Protein AF-A0AAD9CPX1-F1 (afdb_monomer_lite)

InterPro domains:
  IPR014782 Peptidase M1, membrane alanine aminopeptidase [PF01433] (36-126)
  IPR027268 Peptidase M4/M1, CTD superfamily [G3DSA:1.10.390.10] (23-131)
  IPR050344 Peptidase M1 family aminopeptidases [PTHR11533] (38-125)

Sequence (132 aa):
MQRRILMPGLSGTMTNQWPIRSEKQTLSNANGVCLEKQRFLTDVLHEVMLLDGLNSSHPISQEVAQAADIDLVFDWIAYKKGAALIRMLANVMGQTLFQRGLNDYLLSHMYGNAARDDLWSKLTQVKPFNKH

pLDDT: mean 72.95, std 19.82, range [30.02, 93.19]

Organism: Dissostichus eleginoides (NCBI:txid100907)

Structure (mmCIF, N/CA/C/O backbone):
data_AF-A0AAD9CPX1-F1
#
_entry.id   AF-A0AAD9CPX1-F1
#
loop_
_atom_site.group_PDB
_atom_site.id
_atom_site.type_symbol
_atom_site.label_atom_id
_atom_site.label_alt_id
_atom_site.label_comp_id
_atom_site.label_asym_id
_atom_site.label_entity_id
_atom_site.label_seq_id
_atom_site.pdbx_PDB_ins_code
_atom_site.Cartn_x
_atom_site.Cartn_y
_atom_site.Cartn_z
_atom_site.occupancy
_atom_site.B_iso_or_equiv
_atom_site.auth_seq_id
_atom_site.auth_comp_id
_atom_site.auth_asym_id
_atom_site.auth_atom_id
_atom_site.pdbx_PDB_model_num
ATOM 1 N N . MET A 1 1 ? 38.165 -9.813 15.053 1.00 37.78 1 MET A N 1
ATOM 2 C CA . MET A 1 1 ? 38.572 -8.941 16.180 1.00 37.78 1 MET A CA 1
ATOM 3 C C . MET A 1 1 ? 37.349 -8.186 16.687 1.00 37.78 1 MET A C 1
ATOM 5 O O . MET A 1 1 ? 36.998 -7.162 16.125 1.00 37.78 1 MET A O 1
ATOM 9 N N . GLN A 1 2 ? 36.670 -8.708 17.708 1.00 31.09 2 GLN A N 1
ATOM 10 C CA . GLN A 1 2 ? 35.572 -8.025 18.403 1.00 31.09 2 GLN A CA 1
ATOM 11 C C . GLN A 1 2 ? 35.988 -7.870 19.866 1.00 31.09 2 GLN A C 1
ATOM 13 O O . GLN A 1 2 ? 36.331 -8.856 20.520 1.00 31.09 2 GLN A O 1
ATOM 18 N N . ARG A 1 3 ? 36.030 -6.629 20.365 1.00 34.28 3 ARG A N 1
ATOM 19 C CA . ARG A 1 3 ? 36.343 -6.362 21.772 1.00 34.28 3 ARG A CA 1
ATOM 20 C C . ARG A 1 3 ? 35.129 -6.721 22.629 1.00 34.28 3 ARG A C 1
ATOM 22 O O . ARG A 1 3 ? 34.096 -6.066 22.580 1.00 34.28 3 ARG A O 1
ATOM 29 N N . ARG A 1 4 ? 35.303 -7.792 23.399 1.00 30.02 4 ARG A N 1
ATOM 30 C CA . ARG A 1 4 ? 34.464 -8.267 24.501 1.00 30.02 4 ARG A CA 1
ATOM 31 C C . ARG A 1 4 ? 34.502 -7.236 25.636 1.00 30.02 4 ARG A C 1
ATOM 33 O O . ARG A 1 4 ? 35.558 -7.052 26.233 1.00 30.02 4 ARG A O 1
ATOM 40 N N . ILE A 1 5 ? 33.382 -6.577 25.935 1.00 41.47 5 ILE A N 1
ATOM 41 C CA . ILE A 1 5 ? 33.224 -5.821 27.186 1.00 41.47 5 ILE A CA 1
ATOM 42 C C . ILE A 1 5 ? 32.721 -6.810 28.240 1.00 41.47 5 ILE A C 1
ATOM 44 O O . ILE A 1 5 ? 31.630 -7.360 28.126 1.00 41.47 5 ILE A O 1
ATOM 48 N N . LEU A 1 6 ? 33.578 -7.093 29.218 1.00 33.22 6 LEU A N 1
ATOM 49 C CA . LEU A 1 6 ? 33.307 -7.926 30.385 1.00 33.22 6 LEU A CA 1
ATOM 50 C C . LEU A 1 6 ? 32.569 -7.071 31.430 1.00 33.22 6 LEU A C 1
ATOM 52 O O . LEU A 1 6 ? 33.088 -6.029 31.822 1.00 33.22 6 LEU A O 1
ATOM 56 N N . MET A 1 7 ? 31.398 -7.505 31.894 1.00 39.94 7 MET A N 1
ATOM 57 C CA . MET A 1 7 ? 30.753 -6.962 33.100 1.00 39.94 7 MET A CA 1
ATOM 58 C C . MET A 1 7 ? 30.858 -8.012 34.218 1.00 39.94 7 MET A C 1
ATOM 60 O O . MET A 1 7 ? 30.585 -9.186 33.948 1.00 39.94 7 MET A O 1
ATOM 64 N N . PRO A 1 8 ? 31.294 -7.648 35.441 1.00 41.78 8 PRO A N 1
ATOM 65 C CA . PRO A 1 8 ? 31.523 -8.611 36.507 1.00 41.78 8 PRO A CA 1
ATOM 66 C C . PRO A 1 8 ? 30.225 -8.965 37.248 1.00 41.78 8 PRO A C 1
ATOM 68 O O . PRO A 1 8 ? 29.460 -8.093 37.638 1.00 41.78 8 PRO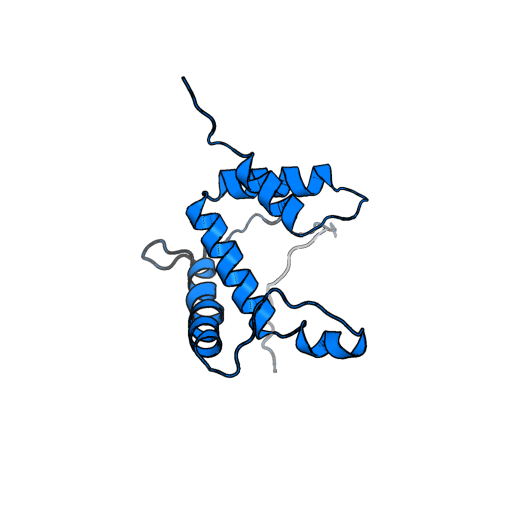 A O 1
ATOM 71 N N . GLY A 1 9 ? 30.044 -10.275 37.436 1.00 38.25 9 GLY A N 1
ATOM 72 C CA . GLY A 1 9 ? 29.379 -10.965 38.544 1.00 38.25 9 GLY A CA 1
ATOM 73 C C . GLY A 1 9 ? 28.116 -10.376 39.166 1.00 38.25 9 GLY A C 1
ATOM 74 O O . GLY A 1 9 ? 28.215 -9.490 40.001 1.00 38.25 9 GLY A O 1
ATOM 75 N N . LEU A 1 10 ? 26.982 -11.053 38.954 1.00 35.72 10 LEU A N 1
ATOM 76 C CA . LEU A 1 10 ? 26.016 -11.324 40.022 1.00 35.72 10 LEU A CA 1
ATOM 77 C C . LEU A 1 10 ? 25.435 -12.740 39.865 1.00 35.72 10 LEU A C 1
ATOM 79 O O . LEU A 1 10 ? 25.125 -13.202 38.771 1.00 35.72 10 LEU A O 1
ATOM 83 N N . SER A 1 11 ? 25.382 -13.425 41.004 1.00 39.16 11 SER A N 1
ATOM 84 C CA . SER A 1 11 ? 24.895 -14.781 41.253 1.00 39.16 11 SER A CA 1
ATOM 85 C C . SER A 1 11 ? 23.403 -14.954 40.937 1.00 39.16 11 SER A C 1
ATOM 87 O O . SER A 1 11 ? 22.614 -14.063 41.234 1.00 39.16 11 SER A O 1
ATOM 89 N N . GLY A 1 12 ? 23.014 -16.146 40.466 1.00 38.78 12 GLY A N 1
ATOM 90 C CA . GLY A 1 12 ? 21.699 -16.718 40.780 1.00 38.78 12 GLY A CA 1
ATOM 91 C C . GLY A 1 12 ? 20.660 -16.803 39.654 1.00 38.78 12 GLY A C 1
ATOM 92 O O . GLY A 1 12 ? 20.046 -15.819 39.268 1.00 38.78 12 GLY A O 1
ATOM 93 N N . THR A 1 13 ? 20.370 -18.052 39.274 1.00 36.31 13 THR A N 1
ATOM 94 C CA . THR A 1 13 ? 19.135 -18.586 38.658 1.00 36.31 13 THR A CA 1
ATOM 95 C C . THR A 1 13 ? 18.810 -18.218 37.203 1.00 36.31 13 THR A C 1
ATOM 97 O O . THR A 1 13 ? 18.429 -17.103 36.868 1.00 36.31 13 THR A O 1
ATOM 100 N N . MET A 1 14 ? 18.898 -19.238 36.339 1.00 42.31 14 MET A N 1
ATOM 101 C CA . MET A 1 14 ? 18.381 -19.245 34.972 1.00 42.31 14 MET A CA 1
ATOM 102 C C . MET A 1 14 ? 16.855 -19.114 34.992 1.00 42.31 14 MET A C 1
ATOM 104 O O . MET A 1 14 ? 16.154 -20.055 35.363 1.00 42.31 14 MET A O 1
ATOM 108 N N . THR A 1 15 ? 16.336 -17.977 34.540 1.00 41.25 15 THR A N 1
ATOM 109 C CA . THR A 1 15 ? 14.963 -17.877 34.045 1.00 41.25 15 THR A CA 1
ATOM 110 C C . THR A 1 15 ? 15.031 -17.577 32.552 1.00 41.25 15 THR A C 1
ATOM 112 O O . THR A 1 15 ? 15.690 -16.639 32.107 1.00 41.25 15 THR A O 1
ATOM 115 N N . ASN A 1 16 ? 14.381 -18.424 31.752 1.00 41.72 16 ASN A N 1
ATOM 116 C CA . ASN A 1 16 ? 14.188 -18.209 30.321 1.00 41.72 16 ASN A CA 1
ATOM 117 C C . ASN A 1 16 ? 13.156 -17.094 30.130 1.00 41.72 16 ASN A C 1
ATOM 119 O O . ASN A 1 16 ? 12.012 -17.340 29.752 1.00 41.72 16 ASN A O 1
ATOM 123 N N . GLN A 1 17 ? 13.552 -15.866 30.443 1.00 37.38 17 GLN A N 1
ATOM 124 C CA . GLN A 1 17 ? 12.747 -14.686 30.213 1.00 37.38 17 GLN A CA 1
ATOM 125 C C . GLN A 1 17 ? 13.156 -14.110 28.860 1.00 37.38 17 GLN A C 1
ATOM 127 O O . GLN A 1 17 ? 14.140 -13.382 28.745 1.00 37.38 17 GLN A O 1
ATOM 132 N N . TRP A 1 18 ? 12.397 -14.449 27.816 1.00 33.50 18 TRP A N 1
ATOM 133 C CA . TRP A 1 18 ? 12.400 -13.658 26.586 1.00 33.50 18 TRP A CA 1
ATOM 134 C C . TRP A 1 18 ? 12.260 -12.182 26.982 1.00 33.50 18 TRP A C 1
ATOM 136 O O . TRP A 1 18 ? 11.341 -11.872 27.753 1.00 33.50 18 TRP A O 1
ATOM 146 N N . PRO A 1 19 ? 13.145 -11.274 26.529 1.00 35.94 19 PRO A N 1
ATOM 147 C CA . PRO A 1 19 ? 13.043 -9.879 26.911 1.00 35.94 19 PRO A CA 1
ATOM 148 C C . PRO A 1 19 ? 11.734 -9.344 26.337 1.00 35.94 19 PRO A C 1
ATOM 150 O O . PRO A 1 19 ? 11.561 -9.206 25.124 1.00 35.94 19 PRO A O 1
ATOM 153 N N . ILE A 1 20 ? 10.777 -9.103 27.233 1.00 45.91 20 ILE A N 1
ATOM 154 C CA . ILE A 1 20 ? 9.531 -8.418 26.926 1.00 45.91 20 ILE A CA 1
ATOM 155 C C . ILE A 1 20 ? 9.951 -7.063 26.366 1.00 45.91 20 ILE A C 1
ATOM 157 O O . ILE A 1 20 ? 10.609 -6.276 27.039 1.00 45.91 20 ILE A O 1
ATOM 161 N N . ARG A 1 21 ? 9.611 -6.841 25.096 1.00 41.81 21 ARG A N 1
ATOM 162 C CA . ARG A 1 21 ? 9.834 -5.626 24.313 1.00 41.81 21 ARG A CA 1
ATOM 163 C C . ARG A 1 21 ? 9.252 -4.403 25.044 1.00 41.81 21 ARG A C 1
ATOM 165 O O . ARG A 1 21 ? 8.144 -3.980 24.729 1.00 41.81 21 ARG A O 1
ATOM 172 N N . SER A 1 22 ? 9.980 -3.828 26.002 1.00 40.09 22 SER A N 1
ATOM 173 C CA . SER A 1 22 ? 9.631 -2.556 26.657 1.00 40.09 22 SER A CA 1
ATOM 174 C C . SER A 1 22 ? 10.462 -1.378 26.155 1.00 40.09 22 SER A C 1
ATOM 176 O O . SER A 1 22 ? 10.384 -0.290 26.712 1.00 40.09 22 SER A O 1
ATOM 178 N N . GLU A 1 23 ? 11.230 -1.558 25.085 1.00 44.31 23 GLU A N 1
ATOM 179 C CA . GLU A 1 23 ? 12.093 -0.511 24.557 1.00 44.31 23 GLU A CA 1
ATOM 180 C C . GLU A 1 23 ? 11.761 -0.265 23.087 1.00 44.31 23 GLU A C 1
ATOM 182 O O . GLU A 1 23 ? 12.486 -0.626 22.164 1.00 44.31 23 GLU A O 1
ATOM 187 N N . LYS A 1 24 ? 10.619 0.391 22.850 1.00 43.84 24 LYS A N 1
ATOM 188 C CA . LYS A 1 24 ? 10.542 1.292 21.698 1.00 43.84 24 LYS A CA 1
ATOM 189 C C . LYS A 1 24 ? 11.439 2.483 22.031 1.00 43.84 24 LYS A C 1
ATOM 191 O O . LYS A 1 24 ? 10.939 3.533 22.422 1.00 43.84 24 LYS A O 1
ATOM 196 N N . GLN A 1 25 ? 12.755 2.304 21.915 1.00 41.25 25 GLN A N 1
ATOM 197 C CA . GLN A 1 25 ? 13.677 3.421 21.772 1.00 41.25 25 GLN A CA 1
ATOM 198 C C . GLN A 1 25 ? 13.237 4.153 20.510 1.00 41.25 25 GLN A C 1
ATOM 200 O O . GLN A 1 25 ? 13.519 3.755 19.381 1.00 41.25 25 GLN A O 1
ATOM 205 N N . THR A 1 26 ? 12.439 5.195 20.705 1.00 44.78 26 THR A N 1
ATOM 206 C CA . THR A 1 26 ? 12.229 6.224 19.708 1.00 44.78 26 THR A CA 1
ATOM 207 C C . THR A 1 26 ? 13.605 6.786 19.405 1.00 44.78 26 THR A C 1
ATOM 209 O O . THR A 1 26 ? 14.113 7.631 20.138 1.00 44.78 26 THR A O 1
ATOM 212 N N . LEU A 1 27 ? 14.224 6.302 18.331 1.00 46.84 27 LEU A N 1
ATOM 213 C CA . LEU A 1 27 ? 15.300 7.010 17.661 1.00 46.84 27 LEU A CA 1
ATOM 214 C C . LEU A 1 27 ? 14.655 8.271 17.076 1.00 46.84 27 LEU A C 1
ATOM 216 O O . LEU A 1 27 ? 14.314 8.321 15.901 1.00 46.84 27 LEU A O 1
ATOM 220 N N . SER A 1 28 ? 14.334 9.240 17.927 1.00 51.88 28 SER A N 1
ATOM 221 C CA . SER A 1 28 ? 13.891 10.562 17.527 1.00 51.88 28 SER A CA 1
ATOM 222 C C . SER A 1 28 ? 15.102 11.472 17.552 1.00 51.88 28 SER A C 1
ATOM 224 O O . SER A 1 28 ? 15.803 11.525 18.562 1.00 51.88 28 SER A O 1
ATOM 226 N N . ASN A 1 29 ? 15.362 12.191 16.461 1.00 56.06 29 ASN A N 1
ATOM 227 C CA . ASN A 1 29 ? 16.341 13.276 16.512 1.00 56.06 29 ASN A CA 1
ATOM 228 C C . ASN A 1 29 ? 15.889 14.357 17.521 1.00 56.06 29 ASN A C 1
ATOM 230 O O . ASN A 1 29 ? 14.740 14.357 17.964 1.00 56.06 29 ASN A O 1
ATOM 234 N N . ALA A 1 30 ? 16.770 15.302 17.866 1.00 57.84 30 ALA A N 1
ATOM 235 C CA . ALA A 1 30 ? 16.476 16.398 18.804 1.00 57.84 30 ALA A CA 1
ATOM 236 C C . ALA A 1 30 ? 15.255 17.269 18.413 1.00 57.84 30 ALA A C 1
ATOM 238 O O . ALA A 1 30 ? 14.778 18.055 19.222 1.00 57.84 30 ALA A O 1
ATOM 239 N N . ASN A 1 31 ? 14.719 17.086 17.200 1.00 63.22 31 ASN A N 1
ATOM 240 C CA . ASN A 1 31 ? 13.521 17.741 16.674 1.00 63.22 31 ASN A CA 1
ATOM 241 C C . ASN A 1 31 ? 12.259 16.856 16.768 1.00 63.22 31 ASN A C 1
ATOM 243 O O . ASN A 1 31 ? 11.252 17.146 16.126 1.00 63.22 31 ASN A O 1
ATOM 247 N N . GLY A 1 32 ? 12.305 15.745 17.512 1.00 54.38 32 GLY A N 1
ATOM 248 C CA . GLY A 1 32 ? 11.166 14.843 17.709 1.00 54.38 32 GLY A CA 1
ATOM 249 C C . GLY A 1 32 ? 10.814 13.980 16.492 1.00 54.38 32 GLY A C 1
ATOM 250 O O . GLY A 1 32 ? 9.770 13.324 16.489 1.00 54.38 32 GLY A O 1
ATOM 251 N N . VAL A 1 33 ? 11.655 13.936 15.452 1.00 58.72 33 VAL A N 1
ATOM 252 C CA . VAL A 1 33 ? 11.352 13.156 14.247 1.00 58.72 33 VAL A CA 1
ATOM 253 C C . VAL A 1 33 ? 11.807 11.715 14.419 1.00 58.72 33 VAL A C 1
ATOM 255 O O . VAL A 1 33 ? 12.996 11.453 14.568 1.00 58.72 33 VAL A O 1
ATOM 258 N N . CYS A 1 34 ? 10.858 10.778 14.361 1.00 60.28 34 CYS A N 1
ATOM 259 C CA . CYS A 1 34 ? 11.113 9.338 14.364 1.00 60.28 34 CYS A CA 1
ATOM 260 C C . CYS A 1 34 ? 11.950 8.933 13.133 1.00 60.28 34 CYS A C 1
ATOM 262 O O . CYS A 1 34 ? 11.438 8.887 12.010 1.00 60.28 34 CYS A O 1
ATOM 264 N N . LEU A 1 35 ? 13.230 8.631 13.363 1.00 61.16 35 LEU A N 1
ATOM 265 C CA . LEU A 1 35 ? 14.248 8.309 12.357 1.00 61.16 35 LEU A CA 1
ATOM 266 C C . LEU A 1 35 ? 13.862 7.088 11.507 1.00 61.16 35 LEU A C 1
ATOM 268 O O . LEU A 1 35 ? 14.151 7.045 10.313 1.00 61.16 35 LEU A O 1
ATOM 272 N N . GLU A 1 36 ? 13.105 6.152 12.082 1.00 64.00 36 GLU A N 1
ATOM 273 C CA . GLU A 1 36 ? 12.564 4.977 11.389 1.00 64.00 36 GLU A CA 1
ATOM 274 C C . GLU A 1 36 ? 11.708 5.360 10.166 1.00 64.00 36 GLU A C 1
ATOM 276 O O . GLU A 1 36 ? 11.829 4.776 9.090 1.00 64.00 36 GLU A O 1
ATOM 281 N N . LYS A 1 37 ? 10.854 6.386 10.303 1.00 68.00 37 LYS A N 1
ATOM 282 C CA . LYS A 1 37 ? 9.954 6.825 9.222 1.00 68.00 37 LYS A CA 1
ATOM 283 C C . LYS A 1 37 ? 10.692 7.598 8.131 1.00 68.00 37 LYS A C 1
ATOM 285 O O . LYS A 1 37 ? 10.283 7.548 6.970 1.00 68.00 37 LYS A O 1
ATOM 290 N N . GLN A 1 38 ? 11.753 8.315 8.500 1.00 75.75 38 GLN A N 1
ATOM 291 C CA . GLN A 1 38 ? 12.574 9.070 7.554 1.00 75.75 38 GLN A CA 1
ATOM 292 C C . GLN A 1 38 ? 13.427 8.148 6.690 1.00 75.75 38 GLN A C 1
ATOM 294 O O . GLN A 1 38 ? 13.545 8.390 5.493 1.00 75.75 38 GLN A O 1
ATOM 299 N N . ARG A 1 39 ? 13.925 7.048 7.257 1.00 80.12 39 ARG A N 1
ATOM 300 C CA . ARG A 1 39 ? 14.720 6.068 6.516 1.00 80.12 39 ARG A CA 1
ATOM 301 C C . ARG A 1 39 ? 13.974 5.474 5.314 1.00 80.12 39 ARG A C 1
ATOM 303 O O . ARG A 1 39 ? 14.548 5.308 4.249 1.00 80.12 39 ARG A O 1
ATOM 310 N N . PHE A 1 40 ? 12.668 5.230 5.436 1.00 85.25 40 PHE A N 1
ATOM 311 C CA . PHE A 1 40 ? 11.866 4.764 4.297 1.00 85.25 40 PHE A CA 1
ATOM 312 C C . PHE A 1 40 ? 11.843 5.773 3.133 1.00 85.25 40 PHE A C 1
ATOM 314 O O . PHE A 1 40 ? 11.780 5.383 1.968 1.00 85.25 40 PHE A O 1
ATOM 321 N N . LEU A 1 41 ? 11.861 7.080 3.426 1.00 85.38 41 LEU A N 1
ATOM 322 C CA . LEU A 1 41 ? 11.838 8.109 2.381 1.00 85.38 41 LEU A CA 1
ATOM 323 C C . LEU A 1 41 ? 13.099 8.054 1.522 1.00 85.38 41 LEU A C 1
ATOM 325 O O . LEU A 1 41 ? 13.002 8.079 0.297 1.00 85.38 41 LEU A O 1
ATOM 329 N N . THR A 1 42 ? 14.257 7.964 2.170 1.00 85.00 42 THR A N 1
ATOM 330 C CA . THR A 1 42 ? 15.554 7.959 1.494 1.00 85.00 42 THR A CA 1
ATOM 331 C C . THR A 1 42 ? 15.829 6.632 0.803 1.00 85.00 42 THR A C 1
ATOM 333 O O . THR A 1 42 ? 16.265 6.636 -0.343 1.00 85.00 42 THR A O 1
ATOM 336 N N . ASP A 1 43 ? 15.528 5.516 1.470 1.00 82.62 43 ASP A N 1
ATOM 337 C CA . ASP A 1 43 ? 15.978 4.185 1.043 1.00 82.62 43 ASP A CA 1
ATOM 338 C C . ASP A 1 43 ? 15.008 3.514 0.059 1.00 82.62 43 ASP A C 1
ATOM 340 O O . ASP A 1 43 ? 15.381 2.569 -0.630 1.00 82.62 43 ASP A O 1
ATOM 344 N N . VAL A 1 44 ? 13.744 3.949 0.020 1.00 86.44 44 VAL A N 1
ATOM 345 C CA . VAL A 1 44 ? 12.705 3.313 -0.807 1.00 86.44 44 VAL A CA 1
ATOM 346 C C . VAL A 1 44 ? 12.052 4.328 -1.731 1.00 86.44 44 VAL A C 1
ATOM 348 O O . VAL A 1 44 ? 12.037 4.129 -2.941 1.00 86.44 44 VAL A O 1
ATOM 351 N N . LEU A 1 45 ? 11.514 5.427 -1.192 1.00 88.62 45 LEU A N 1
ATOM 352 C CA . LEU A 1 45 ? 10.694 6.337 -1.997 1.00 88.62 45 LEU A CA 1
ATOM 353 C C . LEU A 1 45 ? 11.504 7.048 -3.093 1.00 88.62 45 LEU A C 1
ATOM 355 O O . LEU A 1 45 ? 11.079 7.050 -4.244 1.00 88.62 45 LEU A O 1
ATOM 359 N N . HIS A 1 46 ? 12.645 7.655 -2.751 1.00 88.31 46 HIS A N 1
ATOM 360 C CA . HIS A 1 46 ? 13.454 8.398 -3.726 1.00 88.31 46 HIS A CA 1
ATOM 361 C C . HIS A 1 46 ? 13.951 7.514 -4.871 1.00 88.31 46 HIS A C 1
ATOM 363 O O . HIS A 1 46 ? 13.827 7.889 -6.033 1.00 88.31 46 HIS A O 1
ATOM 369 N N . GLU A 1 47 ? 14.473 6.335 -4.545 1.00 87.12 47 GLU A N 1
ATOM 370 C CA . GLU A 1 47 ? 14.997 5.394 -5.532 1.00 87.12 47 GLU A CA 1
ATOM 371 C C . GLU A 1 47 ? 13.898 4.915 -6.490 1.00 87.12 47 GLU A C 1
ATOM 373 O O . GLU A 1 47 ? 14.069 4.954 -7.706 1.00 87.12 47 GLU A O 1
ATOM 378 N N . VAL A 1 48 ? 12.733 4.542 -5.956 1.00 88.69 48 VAL A N 1
ATOM 379 C CA . VAL A 1 48 ? 11.609 4.066 -6.771 1.00 88.69 48 VAL A CA 1
ATOM 380 C C . VAL A 1 48 ? 11.074 5.136 -7.697 1.00 88.69 48 VAL A C 1
ATOM 382 O O . VAL A 1 48 ? 10.781 4.828 -8.843 1.00 88.69 48 VAL A O 1
ATOM 385 N N . MET A 1 49 ? 10.919 6.374 -7.225 1.00 88.19 49 MET A N 1
ATOM 386 C CA . MET A 1 49 ? 10.379 7.442 -8.072 1.00 88.19 49 MET A CA 1
ATOM 387 C C . MET A 1 49 ? 11.280 7.714 -9.281 1.00 88.19 49 MET A C 1
ATOM 389 O O . MET A 1 49 ? 10.772 8.023 -10.355 1.00 88.19 49 MET A O 1
ATOM 393 N N . LEU A 1 50 ? 12.600 7.566 -9.126 1.00 88.75 50 LEU A N 1
ATOM 394 C CA . LEU A 1 50 ? 13.543 7.685 -10.239 1.00 88.75 50 LEU A CA 1
ATOM 395 C C . LEU A 1 50 ? 13.409 6.516 -11.218 1.00 88.75 50 LEU A C 1
ATOM 397 O O . LEU A 1 50 ? 13.355 6.737 -12.425 1.00 88.75 50 LEU A O 1
ATOM 401 N N . LEU A 1 51 ? 13.329 5.288 -10.704 1.00 85.88 51 LEU A N 1
ATOM 402 C CA . LEU A 1 51 ? 13.211 4.083 -11.529 1.00 85.88 51 LEU A CA 1
ATOM 403 C C . LEU A 1 51 ? 11.873 4.009 -12.265 1.00 85.88 51 LEU A C 1
ATOM 405 O O . LEU A 1 51 ? 11.837 3.614 -13.426 1.00 85.88 51 LEU A O 1
ATOM 409 N N . ASP A 1 52 ? 10.788 4.434 -11.618 1.00 86.62 52 ASP A N 1
ATOM 410 C CA . ASP A 1 52 ? 9.452 4.424 -12.209 1.00 86.62 52 ASP A CA 1
ATOM 411 C C . ASP A 1 52 ? 9.287 5.462 -13.330 1.00 86.62 52 ASP A C 1
ATOM 413 O O . ASP A 1 52 ? 8.422 5.314 -14.187 1.00 86.62 52 ASP A O 1
ATOM 417 N N . GLY A 1 53 ? 10.137 6.495 -13.349 1.00 85.69 53 GLY A N 1
ATOM 418 C CA . GLY A 1 53 ? 10.197 7.488 -14.422 1.00 85.69 53 GLY A CA 1
ATOM 419 C C . GLY A 1 53 ? 10.960 7.029 -15.670 1.00 85.69 53 GLY A C 1
ATOM 420 O O . GLY A 1 53 ? 10.957 7.740 -16.676 1.00 85.69 53 GLY A O 1
ATOM 421 N N . LEU A 1 54 ? 11.629 5.872 -15.630 1.00 86.69 54 LEU A N 1
ATOM 422 C CA . LEU A 1 54 ? 12.341 5.326 -16.783 1.00 86.69 54 LEU A CA 1
ATOM 423 C C . LEU A 1 54 ? 11.382 4.591 -17.721 1.00 86.69 54 LEU A C 1
ATOM 425 O O . LEU A 1 54 ? 10.459 3.905 -17.293 1.00 86.69 54 LEU A O 1
ATOM 429 N N . ASN A 1 55 ? 11.674 4.637 -19.021 1.00 80.44 55 ASN A N 1
ATOM 430 C CA . ASN A 1 55 ? 10.893 3.923 -20.036 1.00 80.44 55 ASN A CA 1
ATOM 431 C C . ASN A 1 55 ? 11.038 2.387 -19.950 1.00 80.44 55 ASN A C 1
ATOM 433 O O . ASN A 1 55 ? 10.330 1.658 -20.633 1.00 80.44 55 ASN A O 1
ATOM 437 N N . SER A 1 56 ? 11.979 1.903 -19.133 1.00 78.31 56 SER A N 1
ATOM 438 C CA . SER A 1 56 ? 12.156 0.491 -18.784 1.00 78.31 56 SER A CA 1
ATOM 439 C C . SER A 1 56 ? 11.301 0.054 -17.586 1.00 78.31 56 SER A C 1
ATOM 441 O O . SER A 1 56 ? 11.394 -1.102 -17.178 1.00 78.31 56 SER A O 1
ATOM 443 N N . SER A 1 57 ? 10.527 0.964 -16.980 1.00 80.25 57 SER A N 1
ATOM 444 C CA . SER A 1 57 ? 9.599 0.625 -15.898 1.00 80.25 57 SER A CA 1
ATOM 445 C C . SER A 1 57 ? 8.421 -0.209 -16.415 1.00 80.25 57 SER A C 1
ATOM 447 O O . SER A 1 57 ? 8.101 -0.213 -17.605 1.00 80.25 57 SER A O 1
ATOM 449 N N . HIS A 1 58 ? 7.756 -0.906 -15.500 1.00 80.88 58 HIS A N 1
ATOM 450 C CA . HIS A 1 58 ? 6.599 -1.751 -15.770 1.00 80.88 58 HIS A CA 1
ATOM 451 C C . HIS A 1 58 ? 5.480 -1.501 -14.737 1.00 80.88 58 HIS A C 1
ATOM 453 O O . HIS A 1 58 ? 5.719 -1.012 -13.623 1.00 80.88 58 HIS A O 1
ATOM 459 N N . PRO A 1 59 ? 4.214 -1.781 -15.092 1.00 80.25 59 PRO A N 1
ATOM 460 C CA . PRO A 1 59 ? 3.101 -1.664 -14.158 1.00 80.25 59 PRO A CA 1
ATOM 461 C C . PRO A 1 59 ? 3.192 -2.721 -13.047 1.00 80.25 59 PRO A C 1
ATOM 463 O O . PRO A 1 59 ? 3.588 -3.853 -13.278 1.00 80.25 59 PRO A O 1
ATOM 466 N N . ILE A 1 60 ? 2.736 -2.370 -11.839 1.00 77.75 60 ILE A N 1
ATOM 467 C CA . ILE A 1 60 ? 2.680 -3.305 -10.692 1.00 77.75 60 ILE A CA 1
ATOM 468 C C . ILE A 1 60 ? 1.657 -4.426 -10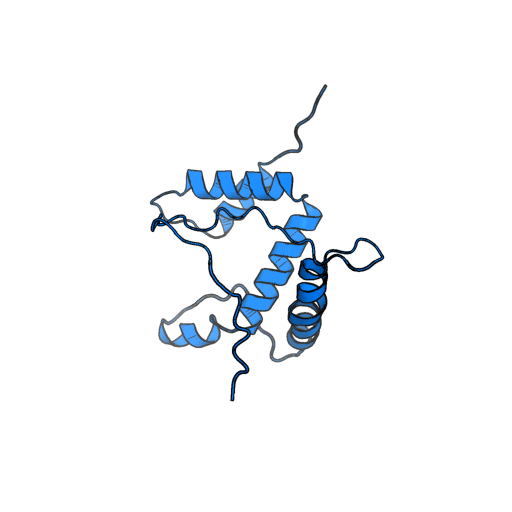.929 1.00 77.75 60 ILE A C 1
ATOM 470 O O . ILE A 1 60 ? 1.753 -5.501 -10.351 1.00 77.75 60 ILE A O 1
ATOM 474 N N . SER A 1 61 ? 0.631 -4.155 -11.740 1.00 74.06 61 SER A N 1
ATOM 475 C CA . SER A 1 61 ? -0.404 -5.122 -12.096 1.00 74.06 61 SER A CA 1
ATOM 476 C C . SER A 1 61 ? -0.158 -5.560 -13.530 1.00 74.06 61 SER A C 1
ATOM 478 O O . SER A 1 61 ? -0.452 -4.802 -14.453 1.00 74.06 61 SER A O 1
ATOM 480 N N . GLN A 1 62 ? 0.388 -6.758 -13.701 1.00 74.44 62 GLN A N 1
ATOM 481 C CA . GLN A 1 62 ? 0.611 -7.375 -15.001 1.00 74.44 62 GLN A CA 1
ATOM 482 C C . GLN A 1 62 ? -0.039 -8.756 -15.015 1.00 74.44 62 GLN A C 1
ATOM 484 O O . GLN A 1 62 ? 0.030 -9.491 -14.029 1.00 74.44 62 GLN A O 1
ATOM 489 N N . GLU A 1 63 ? -0.701 -9.092 -16.118 1.00 73.81 63 GLU A N 1
ATOM 490 C CA . GLU A 1 63 ? -1.253 -10.430 -16.302 1.00 73.81 63 GLU A CA 1
ATOM 491 C C . GLU A 1 63 ? -0.124 -11.412 -16.618 1.00 73.81 63 GLU A C 1
ATOM 493 O O . GLU A 1 63 ? 0.692 -11.176 -17.508 1.00 73.81 63 GLU A O 1
ATOM 498 N N . VAL A 1 64 ? -0.077 -12.514 -15.870 1.00 71.75 64 VAL A N 1
ATOM 499 C CA . VAL A 1 64 ? 0.894 -13.592 -16.074 1.00 71.75 64 VAL A CA 1
ATOM 500 C C . VAL A 1 64 ? 0.235 -14.651 -16.948 1.00 71.75 64 VAL A C 1
ATOM 502 O O . VAL A 1 64 ? -0.634 -15.387 -16.484 1.00 71.75 64 VAL A O 1
ATOM 505 N N . ALA A 1 65 ? 0.634 -14.719 -18.218 1.00 72.44 65 ALA A N 1
ATOM 506 C CA . ALA A 1 65 ? 0.122 -15.718 -19.157 1.00 72.44 65 ALA A CA 1
ATOM 507 C C . ALA A 1 65 ? 0.797 -17.088 -18.969 1.00 72.44 65 ALA A C 1
ATOM 509 O O . ALA A 1 65 ? 0.158 -18.127 -19.145 1.00 72.44 65 ALA A O 1
ATOM 510 N N . GLN A 1 66 ? 2.079 -17.102 -18.591 1.00 76.12 66 GLN A N 1
ATOM 511 C CA . GLN A 1 66 ? 2.861 -18.316 -18.375 1.00 76.12 66 GLN A CA 1
ATOM 512 C C . GLN A 1 66 ? 3.620 -18.270 -17.051 1.00 76.12 66 GLN A C 1
ATOM 514 O O . GLN A 1 66 ? 4.162 -17.244 -16.658 1.00 76.12 66 GLN A O 1
ATOM 519 N N . ALA A 1 67 ? 3.735 -19.423 -16.387 1.00 74.12 67 ALA A N 1
ATOM 520 C CA . ALA A 1 67 ? 4.493 -19.545 -15.140 1.00 74.12 67 ALA A CA 1
ATOM 521 C C . ALA A 1 67 ? 5.996 -19.226 -15.302 1.00 74.12 67 ALA A C 1
ATOM 523 O O . ALA A 1 67 ? 6.671 -18.965 -14.316 1.00 74.12 67 ALA A O 1
ATOM 524 N N . ALA A 1 68 ? 6.527 -19.226 -16.527 1.0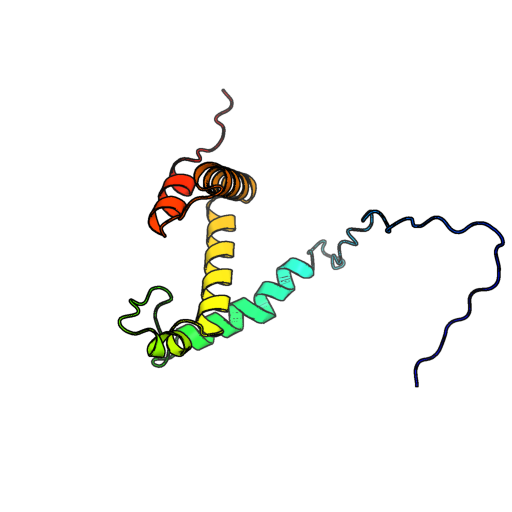0 75.38 68 ALA A N 1
ATOM 525 C CA . ALA A 1 68 ? 7.901 -18.808 -16.805 1.00 75.38 68 ALA A CA 1
ATOM 526 C C . ALA A 1 68 ? 8.100 -17.281 -16.700 1.00 75.38 68 ALA A C 1
ATOM 528 O O . ALA A 1 68 ? 9.212 -16.836 -16.440 1.00 75.38 68 ALA A O 1
ATOM 529 N N . ASP A 1 69 ? 7.031 -16.486 -16.828 1.00 69.62 69 ASP A N 1
ATOM 530 C CA . ASP A 1 69 ? 7.079 -15.016 -16.755 1.00 69.62 69 ASP A CA 1
ATOM 531 C C . ASP A 1 69 ? 6.976 -14.490 -15.313 1.00 69.62 69 ASP A C 1
ATOM 533 O O . ASP A 1 69 ? 6.945 -13.284 -15.073 1.00 69.62 69 ASP A O 1
ATOM 537 N N . ILE A 1 70 ? 6.923 -15.396 -14.335 1.00 71.81 70 ILE A N 1
ATOM 538 C CA . ILE A 1 70 ? 6.874 -15.090 -12.902 1.00 71.81 70 ILE A CA 1
ATOM 539 C C . ILE A 1 70 ? 8.052 -14.185 -12.518 1.00 71.81 70 ILE A C 1
ATOM 541 O O . ILE A 1 70 ? 7.843 -13.153 -11.884 1.00 71.81 70 ILE A O 1
ATOM 545 N N . ASP A 1 71 ? 9.264 -14.483 -12.985 1.00 71.00 71 ASP A N 1
ATOM 546 C CA . ASP A 1 71 ? 10.461 -13.698 -12.653 1.00 71.00 71 ASP A CA 1
ATOM 547 C C . ASP A 1 71 ? 10.392 -12.241 -13.147 1.00 71.00 71 ASP A C 1
ATOM 549 O O . ASP A 1 71 ? 11.008 -11.361 -12.550 1.00 71.00 71 ASP A O 1
ATOM 553 N N . LEU A 1 72 ? 9.606 -11.964 -14.196 1.00 68.94 72 LEU A N 1
ATOM 554 C CA . LEU A 1 72 ? 9.384 -10.605 -14.705 1.00 68.94 72 LEU A CA 1
ATOM 555 C C . LEU A 1 72 ? 8.408 -9.808 -13.829 1.00 68.94 72 LEU A C 1
ATOM 557 O O . LEU A 1 72 ? 8.512 -8.588 -13.749 1.00 68.94 72 LEU A O 1
ATOM 561 N N . VAL A 1 73 ? 7.469 -10.489 -13.167 1.00 72.75 73 VAL A N 1
ATOM 562 C CA . VAL A 1 73 ? 6.469 -9.863 -12.287 1.00 72.75 73 VAL A CA 1
ATOM 563 C C . VAL A 1 73 ? 6.977 -9.735 -10.848 1.00 72.75 73 VAL A C 1
ATOM 565 O O . VAL A 1 73 ? 6.604 -8.801 -10.136 1.00 72.75 73 VAL A O 1
ATOM 568 N N . PHE A 1 74 ? 7.865 -10.630 -10.412 1.00 74.56 74 PHE A N 1
ATOM 569 C CA . PHE A 1 74 ? 8.461 -10.616 -9.075 1.00 74.56 74 PHE A CA 1
ATOM 570 C C . PHE A 1 74 ? 9.733 -9.755 -8.987 1.00 74.56 74 PHE A C 1
ATOM 572 O O . PHE A 1 74 ? 10.728 -10.153 -8.381 1.00 74.56 74 PHE A O 1
ATOM 579 N N . ASP A 1 75 ? 9.684 -8.540 -9.539 1.00 80.62 75 ASP A N 1
ATOM 580 C CA . ASP A 1 75 ? 10.806 -7.605 -9.493 1.00 80.62 75 ASP A CA 1
ATOM 581 C C . ASP A 1 75 ? 10.870 -6.814 -8.171 1.00 80.62 75 ASP A C 1
ATOM 583 O O . ASP A 1 75 ? 9.864 -6.427 -7.562 1.00 80.62 75 ASP A O 1
ATOM 587 N N . TRP A 1 76 ? 12.088 -6.504 -7.734 1.00 81.75 76 TRP A N 1
ATOM 588 C CA . TRP A 1 76 ? 12.341 -5.680 -6.556 1.00 81.75 76 TRP A CA 1
ATOM 589 C C . TRP A 1 76 ? 11.780 -4.258 -6.717 1.00 81.75 76 TRP A C 1
ATOM 591 O O . TRP A 1 76 ? 11.357 -3.655 -5.723 1.00 81.75 76 TRP A O 1
ATOM 601 N N . ILE A 1 77 ? 11.719 -3.732 -7.948 1.00 81.75 77 ILE A N 1
ATOM 602 C CA . ILE A 1 77 ? 11.109 -2.428 -8.250 1.00 81.75 77 ILE A CA 1
ATOM 603 C C . ILE A 1 77 ? 9.611 -2.461 -7.930 1.00 81.75 77 ILE A C 1
ATOM 605 O O . ILE A 1 77 ? 9.114 -1.566 -7.235 1.00 81.75 77 ILE A O 1
ATOM 609 N N . ALA A 1 78 ? 8.901 -3.513 -8.350 1.00 84.12 78 ALA A N 1
ATOM 610 C CA . ALA A 1 78 ? 7.475 -3.684 -8.080 1.00 84.12 78 ALA A CA 1
ATOM 611 C C . ALA A 1 78 ? 7.180 -3.720 -6.570 1.00 84.12 78 ALA A C 1
ATOM 613 O O . ALA A 1 78 ? 6.262 -3.037 -6.102 1.00 84.12 78 ALA A O 1
ATOM 614 N N . TYR A 1 79 ? 8.007 -4.417 -5.781 1.00 86.00 79 TYR A N 1
ATOM 615 C CA . TYR A 1 79 ? 7.890 -4.430 -4.317 1.00 86.00 79 TYR A CA 1
ATOM 616 C C . TYR A 1 79 ? 8.077 -3.048 -3.692 1.00 86.00 79 TYR A C 1
ATOM 618 O O . TYR A 1 79 ? 7.267 -2.625 -2.858 1.00 86.00 79 TYR A O 1
ATOM 626 N N . LYS A 1 80 ? 9.126 -2.317 -4.088 1.00 87.75 80 LYS A N 1
ATOM 627 C CA . LYS A 1 80 ? 9.390 -0.988 -3.525 1.00 87.75 80 LYS A CA 1
ATOM 628 C C . LYS A 1 80 ? 8.301 0.023 -3.935 1.00 87.75 80 LYS A C 1
ATOM 630 O O . LYS A 1 80 ? 7.857 0.815 -3.097 1.00 87.75 80 LYS A O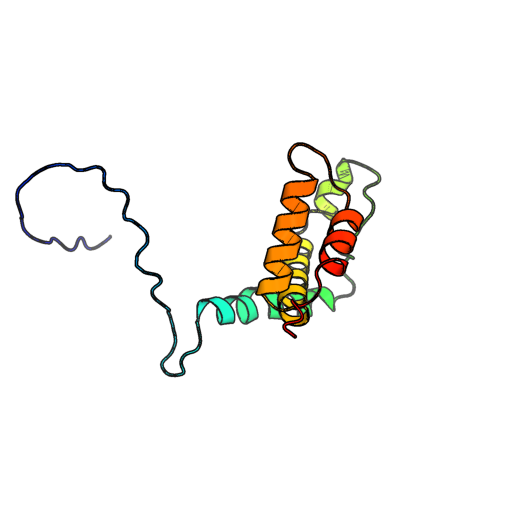 1
ATOM 635 N N . LYS A 1 81 ? 7.794 -0.048 -5.173 1.00 88.44 81 LYS A N 1
ATOM 636 C CA . LYS A 1 81 ? 6.658 0.761 -5.657 1.00 88.44 81 LYS A CA 1
ATOM 637 C C . LYS A 1 81 ? 5.361 0.431 -4.923 1.00 88.44 81 LYS A C 1
ATOM 639 O O . LYS A 1 81 ? 4.669 1.342 -4.465 1.00 88.44 81 LYS A O 1
ATOM 644 N N . GLY A 1 82 ? 5.076 -0.852 -4.709 1.00 89.06 82 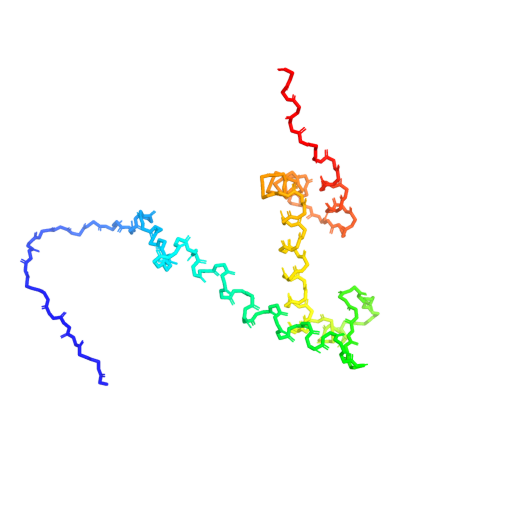GLY A N 1
ATOM 645 C CA . GLY A 1 82 ? 3.948 -1.307 -3.894 1.00 89.06 82 GLY A CA 1
ATOM 646 C C . GLY A 1 82 ? 4.021 -0.787 -2.455 1.00 89.06 82 GLY A C 1
ATOM 647 O O . GLY A 1 82 ? 3.042 -0.242 -1.944 1.00 89.06 82 GLY A O 1
ATOM 648 N N . ALA A 1 83 ? 5.193 -0.857 -1.818 1.00 89.38 83 ALA A N 1
ATOM 649 C CA . ALA A 1 83 ? 5.395 -0.334 -0.466 1.00 89.38 83 ALA A CA 1
ATOM 650 C C . ALA A 1 83 ? 5.159 1.186 -0.383 1.00 89.38 83 ALA A C 1
ATOM 652 O O . ALA A 1 83 ? 4.514 1.667 0.555 1.00 89.38 83 ALA A O 1
ATOM 653 N N . ALA A 1 84 ? 5.643 1.947 -1.371 1.00 89.81 84 ALA A N 1
ATOM 654 C CA . ALA A 1 84 ? 5.404 3.385 -1.457 1.00 89.81 84 ALA A CA 1
ATOM 655 C C . ALA A 1 84 ? 3.907 3.713 -1.593 1.00 89.81 84 ALA A C 1
ATOM 657 O O . ALA A 1 84 ? 3.409 4.589 -0.878 1.00 89.81 84 ALA A O 1
ATOM 658 N N . LEU A 1 85 ? 3.180 2.969 -2.436 1.00 90.12 85 LEU A N 1
ATOM 659 C CA . LEU A 1 85 ? 1.733 3.117 -2.613 1.00 90.12 85 LEU A CA 1
ATOM 660 C C . LEU A 1 85 ? 0.947 2.778 -1.344 1.00 90.12 85 LEU A C 1
ATOM 662 O O . LEU A 1 85 ? 0.080 3.554 -0.947 1.00 90.12 85 LEU A O 1
ATOM 666 N N . ILE A 1 86 ? 1.267 1.672 -0.668 1.00 90.56 86 ILE A N 1
ATOM 667 C CA . ILE A 1 86 ? 0.610 1.285 0.593 1.00 90.56 86 ILE A CA 1
ATOM 668 C C . ILE A 1 86 ? 0.818 2.367 1.655 1.00 90.56 86 ILE A C 1
ATOM 670 O O . ILE A 1 86 ? -0.119 2.742 2.362 1.00 90.56 86 ILE A O 1
ATOM 674 N N . ARG A 1 87 ? 2.032 2.922 1.747 1.00 89.44 87 ARG A N 1
ATOM 675 C CA . ARG A 1 87 ? 2.321 4.008 2.689 1.00 89.44 87 ARG A CA 1
ATOM 676 C C . ARG A 1 87 ? 1.550 5.284 2.347 1.00 89.44 87 ARG A C 1
ATOM 678 O O . ARG A 1 87 ? 1.049 5.948 3.251 1.00 89.44 87 ARG A O 1
ATOM 685 N N . MET A 1 88 ? 1.441 5.623 1.063 1.00 89.81 88 MET A N 1
ATOM 686 C CA . MET A 1 88 ? 0.620 6.747 0.610 1.00 89.81 88 MET A CA 1
ATOM 687 C C . MET A 1 88 ? -0.850 6.530 0.983 1.00 89.81 88 MET A C 1
ATOM 689 O O . MET A 1 88 ? -1.466 7.423 1.557 1.00 89.81 88 MET A O 1
ATOM 693 N N . LEU A 1 89 ? -1.387 5.335 0.738 1.00 90.00 89 LEU A N 1
ATOM 694 C CA . LEU A 1 89 ? -2.771 4.986 1.050 1.00 90.00 89 LEU A CA 1
ATOM 695 C C . LEU A 1 89 ? -3.064 5.087 2.553 1.00 90.00 89 LEU A C 1
ATOM 697 O O . LEU A 1 89 ? -4.059 5.692 2.949 1.00 90.00 89 LEU A O 1
ATOM 701 N N . ALA A 1 90 ? -2.157 4.580 3.393 1.00 89.69 90 ALA A N 1
ATOM 702 C CA . ALA A 1 90 ? -2.257 4.709 4.845 1.00 89.69 90 ALA A CA 1
ATOM 703 C C . ALA A 1 90 ? -2.242 6.177 5.310 1.00 89.69 90 ALA A C 1
ATOM 705 O O . ALA A 1 90 ? -2.940 6.525 6.264 1.00 89.69 90 ALA A O 1
ATOM 706 N N . ASN A 1 91 ? -1.485 7.045 4.632 1.00 89.31 91 ASN A N 1
ATOM 707 C CA . ASN A 1 91 ? -1.460 8.480 4.924 1.00 89.31 91 ASN A CA 1
ATOM 708 C C . ASN A 1 91 ? -2.733 9.199 4.449 1.00 89.31 91 ASN A C 1
ATOM 710 O O . ASN A 1 91 ? -3.220 10.071 5.161 1.00 89.31 91 ASN A O 1
ATOM 714 N N . VAL A 1 92 ? -3.281 8.831 3.285 1.00 89.19 92 VAL A N 1
ATOM 715 C CA . VAL A 1 92 ? -4.508 9.429 2.724 1.00 89.19 92 VAL A CA 1
ATOM 716 C C . VAL A 1 92 ? -5.737 9.067 3.558 1.00 89.19 92 VAL A C 1
ATOM 718 O O . VAL A 1 92 ? -6.546 9.935 3.869 1.00 89.19 92 VAL A O 1
ATOM 721 N N . MET A 1 93 ? -5.878 7.797 3.946 1.00 89.19 93 MET A N 1
ATOM 722 C CA . MET A 1 93 ? -7.017 7.328 4.747 1.00 89.19 93 MET A CA 1
ATOM 723 C C . MET A 1 93 ? -6.864 7.620 6.245 1.00 89.19 93 MET A C 1
ATOM 725 O O . MET A 1 93 ? -7.846 7.634 6.985 1.00 89.19 93 MET A O 1
ATOM 729 N N . GLY A 1 94 ? -5.632 7.811 6.710 1.00 89.69 94 GLY A N 1
ATOM 730 C CA . GLY A 1 94 ? -5.294 7.845 8.125 1.00 89.69 94 GLY A CA 1
ATOM 731 C C . GLY A 1 94 ? -4.995 6.451 8.684 1.00 89.69 94 GLY A C 1
ATOM 732 O O . GLY A 1 94 ? -5.663 5.457 8.390 1.00 89.69 94 GLY A O 1
ATOM 733 N N . GLN A 1 95 ? -3.978 6.389 9.547 1.00 87.88 95 GLN A N 1
ATOM 734 C CA . GLN A 1 95 ? -3.401 5.138 10.044 1.00 87.88 95 GLN A CA 1
ATOM 735 C C . GLN A 1 95 ? -4.426 4.218 10.727 1.00 87.88 95 GLN A C 1
ATOM 737 O O . GLN A 1 95 ? -4.347 3.001 10.581 1.00 87.88 95 GLN A O 1
ATOM 742 N N . THR A 1 96 ? -5.376 4.792 11.467 1.00 88.56 96 THR A N 1
ATOM 743 C CA . THR A 1 96 ? -6.378 4.053 12.248 1.00 88.56 96 THR A CA 1
ATOM 744 C C . THR A 1 96 ? -7.432 3.395 11.362 1.00 88.56 96 THR A C 1
ATOM 746 O O . THR A 1 96 ? -7.738 2.218 11.547 1.00 88.56 96 THR A O 1
ATOM 749 N N . LEU A 1 97 ? -7.958 4.125 10.373 1.00 90.25 97 LEU A N 1
ATOM 750 C CA . LEU A 1 97 ? -8.941 3.598 9.424 1.00 90.25 97 LEU A CA 1
ATOM 751 C C . LEU A 1 97 ? -8.307 2.556 8.505 1.00 90.25 97 LEU A C 1
ATOM 753 O O . LEU A 1 97 ? -8.893 1.498 8.287 1.00 90.25 97 LEU A O 1
ATOM 757 N N . PHE A 1 98 ? -7.078 2.810 8.051 1.00 90.94 98 PHE A N 1
ATOM 758 C CA . PHE A 1 98 ? -6.324 1.855 7.246 1.00 90.94 98 PHE A CA 1
ATOM 759 C C . PHE A 1 98 ? -6.088 0.530 7.989 1.00 90.94 98 PHE A C 1
ATOM 761 O O . PHE A 1 98 ? -6.373 -0.539 7.456 1.00 90.94 98 PHE A O 1
ATOM 768 N N . GLN A 1 99 ? -5.624 0.586 9.244 1.00 91.38 99 GLN A N 1
ATOM 769 C CA . GLN A 1 99 ? -5.409 -0.617 10.059 1.00 91.38 99 GLN A CA 1
ATOM 770 C C . GLN A 1 99 ? -6.703 -1.393 10.307 1.00 91.38 99 GLN A C 1
ATOM 772 O O . GLN A 1 99 ? -6.692 -2.622 10.261 1.00 91.38 99 GLN A O 1
ATOM 777 N N . ARG A 1 100 ? -7.815 -0.689 10.544 1.00 91.50 100 ARG A N 1
ATOM 778 C CA . ARG A 1 100 ? -9.125 -1.320 10.708 1.00 91.50 100 ARG A CA 1
ATOM 779 C C . ARG A 1 100 ? -9.564 -2.041 9.434 1.00 91.50 100 ARG A C 1
ATOM 781 O O . ARG A 1 100 ? -9.907 -3.213 9.509 1.00 91.50 100 ARG A O 1
ATOM 788 N N . GLY A 1 101 ? -9.487 -1.383 8.277 1.00 91.62 101 GLY A N 1
ATOM 789 C CA . GLY A 1 101 ? -9.884 -1.993 7.003 1.00 91.62 101 GLY A CA 1
ATOM 790 C C . GLY A 1 101 ? -9.023 -3.191 6.622 1.00 91.62 101 GLY A C 1
ATOM 791 O O . GLY A 1 101 ? -9.541 -4.180 6.109 1.00 91.62 101 GLY A O 1
ATOM 792 N N . LEU A 1 102 ? -7.728 -3.148 6.948 1.00 92.44 102 LEU A N 1
ATOM 793 C CA . LEU A 1 102 ? -6.839 -4.290 6.758 1.00 92.44 102 LEU A CA 1
ATOM 794 C C . LEU A 1 102 ? -7.207 -5.464 7.676 1.00 92.44 102 LEU A C 1
ATOM 796 O O . LEU A 1 102 ? -7.199 -6.609 7.234 1.00 92.44 102 LEU A O 1
ATOM 800 N N . ASN A 1 103 ? -7.552 -5.192 8.936 1.00 92.94 103 ASN A N 1
ATOM 801 C CA . ASN A 1 103 ? -8.010 -6.223 9.867 1.00 92.94 103 ASN A CA 1
ATOM 802 C C . ASN A 1 103 ? -9.310 -6.877 9.367 1.00 92.94 103 ASN A C 1
ATOM 804 O O . ASN A 1 103 ? -9.375 -8.097 9.237 1.00 92.94 103 ASN A O 1
ATOM 808 N N . ASP A 1 104 ? -10.293 -6.068 8.965 1.00 92.00 104 ASP A N 1
ATOM 809 C CA . ASP A 1 104 ? -11.567 -6.553 8.424 1.00 92.00 104 ASP A CA 1
ATOM 810 C C . ASP A 1 104 ? -11.365 -7.389 7.142 1.00 92.00 104 ASP A C 1
ATOM 812 O O . ASP A 1 104 ? -12.025 -8.415 6.939 1.00 92.00 104 ASP A O 1
ATOM 816 N N . TYR A 1 105 ? -10.423 -6.992 6.281 1.00 93.19 105 TYR A N 1
ATOM 817 C CA . TYR A 1 105 ? -10.030 -7.765 5.101 1.00 93.19 105 TYR A CA 1
ATOM 818 C C . TYR A 1 105 ? -9.441 -9.134 5.470 1.00 93.19 105 TYR A C 1
ATOM 820 O O . TYR A 1 105 ? -9.893 -10.149 4.939 1.00 93.19 105 TYR A O 1
ATOM 828 N N . LEU A 1 106 ? -8.494 -9.175 6.413 1.00 92.44 106 LEU A N 1
ATOM 829 C CA . LEU A 1 106 ? -7.851 -10.416 6.855 1.00 92.44 106 LEU A CA 1
ATOM 830 C C . LEU A 1 106 ? -8.832 -11.367 7.549 1.00 92.44 106 LEU A C 1
ATOM 832 O O . LEU A 1 106 ? -8.792 -12.568 7.298 1.00 92.44 106 LEU A O 1
ATOM 836 N N . LEU A 1 107 ? -9.731 -10.843 8.387 1.00 92.94 107 LEU A N 1
ATOM 837 C CA . LEU A 1 107 ? -10.748 -11.649 9.067 1.00 92.94 107 LEU A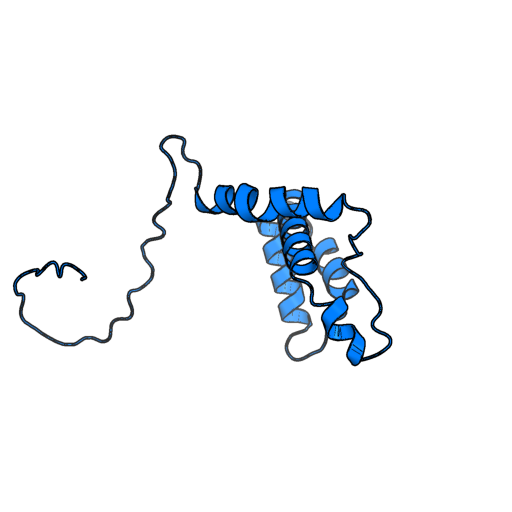 CA 1
ATOM 838 C C . LEU A 1 107 ? -11.766 -12.238 8.087 1.00 92.94 107 LEU A C 1
ATOM 840 O O . LEU A 1 107 ? -12.178 -13.384 8.248 1.00 92.94 107 LEU A O 1
ATOM 844 N N . SER A 1 108 ? -12.168 -11.473 7.068 1.00 90.31 108 SER A N 1
ATOM 845 C CA . SER A 1 108 ? -13.169 -11.929 6.092 1.00 90.31 108 SER A CA 1
ATOM 846 C C . SER A 1 108 ? -12.655 -12.975 5.103 1.00 90.31 108 SER A C 1
ATOM 848 O O . SER A 1 108 ? -13.459 -13.763 4.615 1.00 90.31 108 SER A O 1
ATOM 850 N N . HIS A 1 109 ? -11.346 -13.021 4.845 1.00 92.19 109 HIS A N 1
ATOM 851 C CA . HIS A 1 109 ? -10.719 -13.993 3.936 1.00 92.19 109 HIS A CA 1
ATOM 852 C C . HIS A 1 109 ? -9.843 -15.010 4.674 1.00 92.19 109 HIS A C 1
ATOM 854 O O . HIS A 1 109 ? -8.993 -15.671 4.076 1.00 92.19 109 HIS A O 1
ATOM 860 N N . MET A 1 110 ? -10.027 -15.143 5.989 1.00 92.44 110 MET A N 1
ATOM 861 C CA . MET A 1 110 ? -9.269 -16.095 6.787 1.00 92.44 110 MET A CA 1
ATOM 862 C C . MET A 1 110 ? -9.543 -17.522 6.292 1.00 92.44 110 MET A C 1
ATOM 864 O O . MET A 1 110 ? -10.695 -17.924 6.150 1.00 92.44 110 MET A O 1
ATOM 868 N N . TYR A 1 111 ? -8.475 -18.280 6.029 1.00 89.19 111 TYR A N 1
ATOM 869 C CA . TYR A 1 111 ? -8.522 -19.640 5.467 1.00 89.19 111 TYR A CA 1
ATOM 870 C C . TYR A 1 111 ? -9.093 -19.752 4.041 1.00 89.19 111 TYR A C 1
ATOM 872 O O . TYR A 1 111 ? -9.342 -20.864 3.576 1.00 89.19 111 TYR A O 1
ATOM 880 N N . GLY A 1 112 ? -9.278 -18.629 3.344 1.00 90.94 112 GLY A N 1
ATOM 881 C CA . GLY A 1 112 ? -9.728 -18.583 1.956 1.00 90.94 112 GLY A CA 1
ATOM 882 C C . GLY A 1 112 ? -8.718 -17.912 1.027 1.00 90.94 112 GLY A C 1
ATOM 883 O O . GLY A 1 112 ? -7.622 -17.523 1.431 1.00 90.94 112 GLY A O 1
ATOM 884 N N . ASN A 1 113 ? -9.129 -17.752 -0.228 1.00 89.62 113 ASN A N 1
ATOM 885 C CA . ASN A 1 113 ? -8.410 -16.954 -1.215 1.00 89.62 113 ASN A CA 1
ATOM 886 C C . ASN A 1 113 ? -9.079 -15.582 -1.324 1.00 89.62 113 ASN A C 1
ATOM 888 O O . ASN A 1 113 ? -10.287 -15.462 -1.125 1.00 89.62 113 ASN A O 1
ATOM 892 N N . ALA A 1 114 ? -8.302 -14.564 -1.672 1.00 89.62 114 ALA A N 1
ATOM 893 C CA . ALA A 1 114 ? -8.795 -13.215 -1.901 1.00 89.62 114 ALA A CA 1
ATOM 894 C C . ALA A 1 114 ? -8.274 -12.700 -3.240 1.00 89.62 114 ALA A C 1
ATOM 896 O O . ALA A 1 114 ? -7.134 -12.988 -3.624 1.00 89.62 114 ALA A O 1
ATOM 897 N N . ALA A 1 115 ? -9.105 -11.937 -3.939 1.00 87.44 115 ALA A N 1
ATOM 898 C CA . ALA A 1 115 ? -8.707 -11.195 -5.118 1.00 87.44 115 ALA A CA 1
ATOM 899 C C . ALA A 1 115 ? -8.271 -9.775 -4.735 1.00 87.44 115 ALA A C 1
ATOM 901 O O . ALA A 1 115 ? -8.538 -9.260 -3.648 1.00 87.44 115 ALA A O 1
ATOM 902 N N . ARG A 1 116 ? -7.608 -9.101 -5.675 1.00 83.25 116 ARG A N 1
ATOM 903 C CA . ARG A 1 116 ? -7.178 -7.709 -5.503 1.00 83.25 116 ARG A CA 1
ATOM 904 C C . ARG A 1 116 ? -8.352 -6.768 -5.192 1.00 83.25 116 ARG A C 1
ATOM 906 O O . ARG A 1 116 ? -8.188 -5.845 -4.396 1.00 83.25 116 ARG A O 1
ATOM 913 N N . ASP A 1 117 ? -9.511 -6.989 -5.804 1.00 87.94 117 ASP A N 1
ATOM 914 C CA . ASP A 1 117 ? -10.682 -6.115 -5.661 1.00 87.94 117 ASP A CA 1
ATOM 915 C C . ASP A 1 117 ? -11.332 -6.209 -4.274 1.00 87.94 117 ASP A C 1
ATOM 917 O O . ASP A 1 117 ? -11.884 -5.223 -3.775 1.00 87.94 117 ASP A O 1
ATOM 921 N N . ASP A 1 118 ? -11.175 -7.349 -3.598 1.00 90.00 118 ASP A N 1
ATOM 922 C CA . ASP A 1 118 ? -11.690 -7.561 -2.247 1.00 90.00 118 ASP A CA 1
ATOM 923 C C . ASP A 1 118 ? -11.020 -6.620 -1.239 1.00 90.00 118 ASP A C 1
ATOM 925 O O . ASP A 1 118 ? -11.680 -6.080 -0.344 1.00 90.00 118 ASP A O 1
ATOM 929 N N . LEU A 1 119 ? -9.721 -6.350 -1.417 1.00 88.81 119 LEU A N 1
ATOM 930 C CA . LEU A 1 119 ? -8.985 -5.403 -0.581 1.00 88.81 119 LEU A CA 1
ATOM 931 C C . LEU A 1 119 ? -9.549 -3.986 -0.723 1.00 88.81 119 LEU A C 1
ATOM 933 O O . LEU A 1 119 ? -9.833 -3.327 0.279 1.00 88.81 119 LEU A O 1
ATOM 937 N N . TRP A 1 120 ? -9.739 -3.520 -1.960 1.00 89.75 120 TRP A N 1
ATOM 938 C CA . TRP A 1 120 ? -10.265 -2.180 -2.229 1.00 89.75 120 TRP A CA 1
ATOM 939 C C . TRP A 1 120 ? -11.683 -2.018 -1.685 1.00 89.75 120 TRP A C 1
ATOM 941 O O . TRP A 1 120 ? -11.974 -1.024 -1.018 1.00 89.75 120 TRP A O 1
ATOM 951 N N . SER A 1 121 ? -12.530 -3.032 -1.875 1.00 91.00 121 SER A N 1
ATOM 952 C CA . SER A 1 121 ? -13.891 -3.054 -1.339 1.00 91.00 121 SER A CA 1
ATOM 953 C C . SER A 1 121 ? -13.913 -2.890 0.184 1.00 91.00 121 SER A C 1
ATOM 955 O O . SER A 1 121 ? -14.673 -2.071 0.711 1.00 91.00 121 SER A O 1
ATOM 957 N N . LYS A 1 122 ? -13.041 -3.604 0.909 1.00 90.75 122 LYS A N 1
ATOM 958 C CA . LYS A 1 122 ? -12.953 -3.500 2.375 1.00 90.75 122 LYS A CA 1
ATOM 959 C C . LYS A 1 122 ? -12.432 -2.144 2.832 1.00 90.75 122 LYS A C 1
ATOM 961 O O . LYS A 1 122 ? -12.992 -1.567 3.761 1.00 90.75 122 LYS A O 1
ATOM 966 N N . LEU A 1 123 ? -11.419 -1.601 2.161 1.00 89.38 123 LEU A N 1
ATOM 967 C CA . LEU A 1 123 ? -10.874 -0.286 2.497 1.00 89.38 123 LEU A CA 1
ATOM 968 C C . LEU A 1 123 ? -11.898 0.842 2.285 1.00 89.38 123 LEU A C 1
ATOM 970 O O . LEU A 1 123 ? -11.990 1.734 3.125 1.00 89.38 123 LEU A O 1
ATOM 974 N N . THR A 1 124 ? -12.715 0.789 1.230 1.00 88.81 124 THR A N 1
ATOM 975 C CA . THR A 1 124 ? -13.766 1.795 0.980 1.00 88.81 124 THR A CA 1
ATOM 976 C C . THR A 1 124 ? -14.938 1.701 1.964 1.00 88.81 124 THR A C 1
ATOM 978 O O . THR A 1 124 ? -15.582 2.710 2.257 1.00 88.81 124 THR A O 1
ATOM 981 N N . GLN A 1 125 ? -15.226 0.514 2.506 1.00 89.19 125 GLN A N 1
ATOM 982 C CA . GLN A 1 125 ? -16.306 0.328 3.484 1.00 89.19 125 GLN A CA 1
ATOM 983 C C . GLN A 1 125 ? -16.001 0.972 4.845 1.00 89.19 125 GLN A C 1
ATOM 985 O O . GLN A 1 125 ? -16.929 1.345 5.571 1.00 89.19 125 GLN A O 1
ATOM 990 N N . VAL A 1 126 ? -14.723 1.137 5.201 1.00 87.06 126 VAL A N 1
ATOM 991 C CA . VAL A 1 126 ? -14.334 1.736 6.481 1.00 87.06 126 VAL A CA 1
ATOM 992 C C . VAL A 1 126 ? -14.560 3.244 6.457 1.00 87.06 126 VAL A C 1
ATOM 994 O O . VAL A 1 126 ? -13.816 4.005 5.844 1.00 87.06 126 VAL A O 1
ATOM 997 N N . LYS A 1 127 ? -15.583 3.691 7.187 1.00 78.62 127 LYS A N 1
ATOM 998 C CA . LYS A 1 127 ? -15.888 5.112 7.383 1.00 78.62 127 LYS A CA 1
ATOM 999 C C . LYS A 1 127 ? -15.280 5.640 8.686 1.00 78.62 127 LYS A C 1
ATOM 1001 O O . LYS A 1 127 ? -15.171 4.881 9.658 1.00 78.62 127 LYS A O 1
ATOM 1006 N N . PRO A 1 128 ? -14.915 6.936 8.746 1.00 72.50 128 PRO A N 1
ATOM 1007 C CA . PRO A 1 128 ? -14.572 7.578 10.007 1.00 72.50 128 PRO A CA 1
ATOM 1008 C C . PRO A 1 128 ? -15.731 7.420 10.995 1.00 72.50 128 PRO A C 1
ATOM 1010 O O . PRO A 1 128 ? -16.899 7.566 10.635 1.00 72.50 128 PRO A O 1
ATOM 1013 N N . PHE A 1 129 ? -15.404 7.073 12.239 1.00 66.81 129 PHE A N 1
ATOM 1014 C CA . PHE A 1 129 ? -16.397 6.903 13.294 1.00 66.81 129 PHE A CA 1
ATOM 1015 C C . PHE A 1 129 ? -17.023 8.269 13.598 1.00 66.81 129 PHE A C 1
ATOM 1017 O O . PHE A 1 129 ? -16.379 9.118 14.212 1.00 66.81 129 PHE A O 1
ATOM 1024 N N . ASN A 1 130 ? -18.250 8.495 13.127 1.00 56.59 130 ASN A N 1
ATOM 1025 C CA . ASN A 1 130 ? -18.977 9.731 13.383 1.00 56.59 130 ASN A CA 1
ATOM 1026 C C . ASN A 1 130 ? -19.434 9.722 14.848 1.00 56.59 130 ASN A C 1
ATOM 1028 O O . ASN A 1 130 ? -20.302 8.932 15.219 1.00 56.59 130 ASN A O 1
ATOM 1032 N N . LYS A 1 131 ? -18.803 10.540 15.695 1.00 55.22 131 LYS A N 1
ATOM 1033 C CA . LYS A 1 131 ? -19.299 10.807 17.048 1.00 55.22 131 LYS A CA 1
ATOM 1034 C C . LYS A 1 131 ? -20.273 11.975 16.933 1.00 55.22 131 LYS A C 1
ATOM 1036 O O . LYS A 1 131 ? -19.838 13.073 16.600 1.00 55.22 131 LYS A O 1
ATOM 1041 N N . HIS A 1 132 ? -21.560 11.695 17.128 1.00 50.25 132 HIS A N 1
ATOM 1042 C CA . HIS A 1 132 ? -22.562 12.725 17.399 1.00 50.25 132 HIS A CA 1
ATOM 1043 C C . HIS A 1 132 ? -22.226 13.463 18.695 1.00 50.25 132 HIS A C 1
ATOM 1045 O O . HIS A 1 132 ? -21.694 12.797 19.617 1.00 50.25 132 HIS A O 1
#

Secondary structure (DSSP, 8-state):
---------------------------B-TT--BHHHHHHIIIIIHHHHHHHTSTT---S----SSGGGHHHHS-HHHHHHHHHHHHHHHHHH-HHHHHHHHHHHHHHTTTS---HHHHHHHHHH-------

Radius of gyration: 22.16 Å; chains: 1; bounding box: 61×37×61 Å

Foldseek 3Di:
DDDDDDDDDDDDDDDPDDPDPPDPPQPADPVRDRVVVVCLCVPQVVVLVVVCPDPPDDDLDDDDPDPVCVVVNPDPSSVSVVVVVLVVLCVVLPVVLSVVLVVVLCVVQPVHDDDPVSSVVSSVPRDDDDDD